Protein 4HC9 (pdb70)

Structure (mmCIF, N/CA/C/O backbone):
data_4HC9
#
_entry.id   4HC9
#
_cell.length_a   126.118
_cell.length_b   30.352
_cell.length_c   72.475
_cell.angle_alpha   90.000
_cell.angle_beta   98.590
_cell.angle_gamma   90.00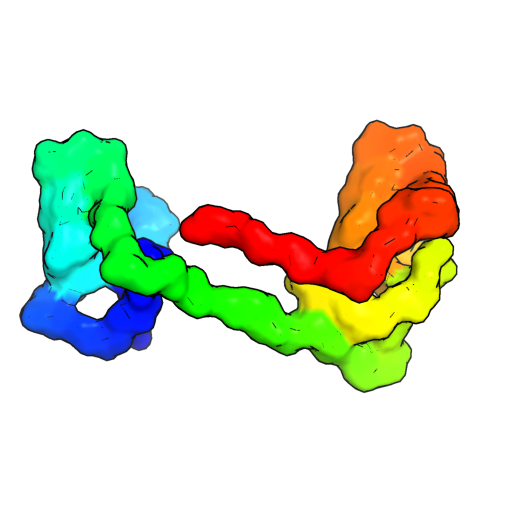0
#
_symmetry.space_group_name_H-M   'C 1 2 1'
#
loop_
_entity.id
_entity.type
_entity.pdbx_description
1 polymer 'Trans-acting T-cell-specific transcription factor GATA-3'
2 polymer "DNA (5'-D(*TP*TP*CP*CP*TP*AP*AP*AP*TP*CP*AP*GP*AP*GP*AP*TP*AP*AP*CP*C)-3')"
3 polymer "DNA (5'-D(*AP*AP*GP*GP*TP*TP*AP*TP*CP*TP*CP*TP*GP*AP*TP*TP*TP*AP*GP*G)-3')"
4 non-polymer 'ZINC ION'
5 water water
#
loop_
_atom_site.group_PDB
_atom_site.id
_atom_site.type_symbol
_atom_site.label_atom_id
_atom_site.label_alt_id
_atom_site.label_comp_id
_atom_site.label_asym_id
_atom_site.label_entity_id
_atom_site.label_seq_id
_atom_site.pdbx_PDB_ins_code
_atom_site.Cartn_x
_atom_site.Cartn_y
_atom_site.Cartn_z
_atom_site.occupancy
_atom_site.B_iso_or_equiv
_atom_site.auth_seq_id
_atom_site.auth_comp_id
_atom_site.auth_asym_id
_atom_site.auth_atom_id
_atom_site.pdbx_PDB_model_num
ATOM 1 N N . ARG A 1 6 ? 25.666 -114.637 31.261 1.00 35.61 262 ARG A N 1
ATOM 2 C CA . ARG A 1 6 ? 26.606 -113.717 31.969 1.00 33.99 262 ARG A CA 1
ATOM 3 C C . ARG A 1 6 ? 28.014 -114.138 31.689 1.00 33.24 262 ARG A C 1
ATOM 4 O O . ARG A 1 6 ? 28.290 -115.357 31.714 1.00 33.27 262 ARG A O 1
ATOM 12 N N . GLU A 1 7 ? 28.905 -113.162 31.471 1.00 31.52 263 GLU A N 1
ATOM 13 C CA . GLU A 1 7 ? 30.321 -113.444 31.285 1.00 31.45 263 GLU A CA 1
ATOM 14 C C . GLU A 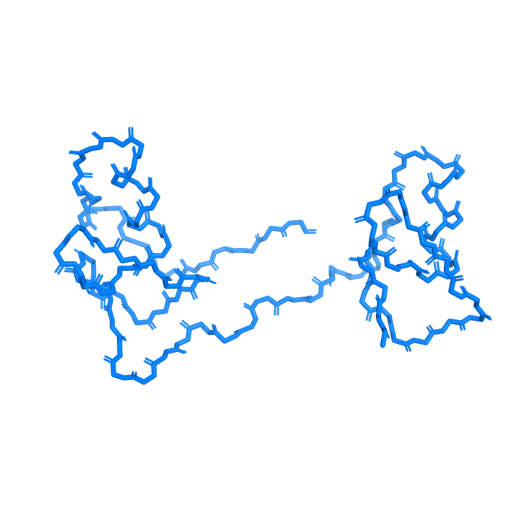1 7 ? 31.196 -112.360 31.923 1.00 30.00 263 GLU A C 1
ATOM 15 O O . GLU A 1 7 ? 30.799 -111.192 32.059 1.00 30.02 263 GLU A O 1
ATOM 21 N N . CYS A 1 8 ? 32.411 -112.748 32.270 1.00 26.99 264 CYS A N 1
ATOM 22 C CA . CYS A 1 8 ? 33.312 -111.835 32.901 1.00 26.44 264 CYS A CA 1
ATOM 23 C C . CYS A 1 8 ? 33.828 -110.797 31.901 1.00 27.72 264 CYS A C 1
ATOM 24 O O . CYS A 1 8 ? 34.380 -111.191 30.866 1.00 28.07 264 CYS A O 1
ATOM 27 N N . VAL A 1 9 ? 33.713 -109.506 32.211 1.00 28.11 265 VAL A N 1
ATOM 28 C CA . VAL A 1 9 ? 34.242 -108.465 31.292 1.00 30.31 265 VAL A CA 1
ATOM 29 C C . VAL A 1 9 ? 35.778 -108.486 31.083 1.00 31.14 265 VAL A C 1
ATOM 30 O O . VAL A 1 9 ? 36.299 -108.097 29.985 1.00 31.72 265 VAL A O 1
ATOM 34 N N . ASN A 1 10 ? 36.532 -108.900 32.084 1.00 30.49 266 ASN A N 1
ATOM 35 C CA . ASN A 1 10 ? 37.963 -108.921 31.923 1.00 31.57 266 ASN A CA 1
ATOM 36 C C . ASN A 1 10 ? 38.447 -110.111 31.123 1.00 31.59 266 ASN A C 1
ATOM 37 O O . ASN A 1 10 ? 39.212 -109.937 30.154 1.00 32.69 266 ASN A O 1
ATOM 42 N N . CYS A 1 11 ? 37.965 -111.299 31.466 1.00 30.98 267 CYS A N 1
ATOM 43 C CA . CYS A 1 11 ? 38.510 -112.481 30.826 1.00 31.49 267 CYS A CA 1
ATOM 44 C C . CYS A 1 11 ? 37.585 -113.298 29.947 1.00 32.17 267 CYS A C 1
ATOM 45 O O . CYS A 1 11 ? 38.032 -114.294 29.339 1.00 33.43 267 CYS A O 1
ATOM 48 N N . GLY A 1 12 ? 36.331 -112.884 29.849 1.00 30.63 268 GLY A N 1
ATOM 49 C CA . GLY A 1 12 ? 35.363 -113.603 29.073 1.00 31.37 268 GLY A CA 1
ATOM 50 C C . GLY A 1 12 ? 34.835 -114.904 29.658 1.00 31.96 268 GLY A C 1
ATOM 51 O O . GLY A 1 12 ? 33.916 -115.508 29.083 1.00 33.82 268 GLY A O 1
ATOM 52 N N . ALA A 1 13 ? 35.378 -115.337 30.806 1.00 31.32 269 ALA A N 1
ATOM 53 C CA . ALA A 1 13 ? 34.873 -116.565 31.419 1.00 30.72 269 ALA A CA 1
ATOM 54 C C . ALA A 1 13 ? 33.347 -116.552 31.541 1.00 31.24 269 ALA A C 1
ATOM 55 O O . ALA A 1 13 ? 32.727 -115.517 31.851 1.00 30.21 269 ALA A O 1
ATOM 57 N N . THR A 1 14 ? 32.731 -117.724 31.345 1.00 31.59 270 THR A N 1
ATOM 58 C CA . THR A 1 14 ? 31.292 -117.850 31.441 1.00 32.15 270 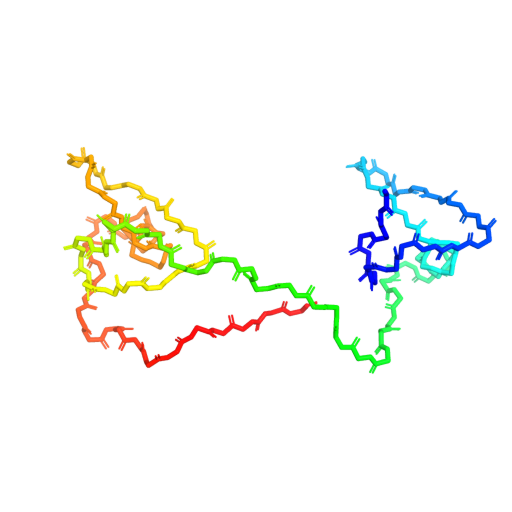THR A CA 1
ATOM 59 C C . THR A 1 14 ? 30.840 -118.633 32.663 1.00 32.00 270 THR A C 1
ATOM 60 O O . THR A 1 14 ? 29.647 -118.901 32.835 1.00 32.68 270 THR A O 1
ATOM 64 N N . SER A 1 15 ? 31.786 -119.049 33.487 1.00 31.38 271 SER A N 1
ATOM 65 C CA . SER A 1 15 ? 31.407 -119.710 34.732 1.00 30.80 271 SER A CA 1
ATOM 66 C C . SER A 1 15 ? 32.485 -119.344 35.791 1.00 28.44 271 SER A C 1
ATOM 67 O O . SER A 1 15 ? 33.603 -119.032 35.450 1.00 28.66 271 SER A O 1
ATOM 70 N N . THR A 1 16 ? 32.127 -119.405 37.065 1.00 27.25 272 THR A N 1
ATOM 71 C CA . THR A 1 16 ? 33.042 -118.991 38.156 1.00 25.87 272 THR A CA 1
ATOM 72 C C . THR A 1 16 ? 32.392 -119.411 39.449 1.00 25.78 272 THR A C 1
ATOM 73 O O . THR A 1 16 ? 31.181 -119.606 39.502 1.00 25.46 272 THR A O 1
ATOM 77 N N . PRO A 1 17 ? 33.184 -119.567 40.532 1.00 25.43 273 PRO A N 1
ATOM 78 C CA . PRO A 1 17 ? 32.511 -119.956 41.775 1.00 24.90 273 PRO A CA 1
ATOM 79 C C . PRO A 1 17 ? 31.614 -118.854 42.331 1.00 25.52 273 PRO A C 1
ATOM 80 O O . PRO A 1 17 ? 30.653 -119.143 43.060 1.00 24.92 273 PRO A O 1
ATOM 84 N N . LEU A 1 18 ? 31.912 -117.591 41.980 1.00 22.99 274 LEU A N 1
ATOM 85 C CA . LEU A 1 18 ? 31.141 -116.495 42.517 1.00 21.60 274 LEU A CA 1
ATOM 86 C C . LEU A 1 18 ? 31.227 -115.279 41.625 1.00 19.59 274 LEU A C 1
ATOM 87 O O . LEU A 1 18 ? 32.338 -114.812 41.372 1.00 19.59 274 LEU A O 1
ATOM 92 N N . TRP A 1 19 ? 30.083 -114.782 41.177 1.00 19.75 275 TRP A N 1
ATOM 93 C CA . TRP A 1 19 ? 30.087 -113.565 40.340 1.00 18.63 275 TRP A CA 1
ATOM 94 C C . TRP A 1 19 ? 30.257 -112.290 41.178 1.00 19.14 275 TRP A C 1
ATOM 95 O O . TRP A 1 19 ? 29.673 -112.186 42.263 1.00 20.62 275 TRP A O 1
ATOM 106 N N . ARG A 1 20 ? 31.063 -111.348 40.712 1.00 18.55 276 ARG A N 1
ATOM 107 C CA . ARG A 1 20 ? 31.239 -110.062 41.362 1.00 18.56 276 ARG A CA 1
ATOM 108 C C . ARG A 1 20 ? 30.957 -109.014 40.290 1.00 22.39 276 ARG A C 1
ATOM 109 O O . ARG A 1 20 ? 30.694 -109.358 39.138 1.00 20.86 276 ARG A O 1
ATOM 117 N N . ARG A 1 21 ? 30.932 -107.762 40.686 1.00 23.77 277 ARG A N 1
ATOM 118 C CA . ARG A 1 21 ? 30.753 -106.733 39.665 1.00 29.50 277 ARG A CA 1
ATOM 119 C C . ARG A 1 21 ? 31.737 -105.594 39.858 1.00 31.92 277 ARG A C 1
ATOM 120 O O . ARG A 1 21 ? 32.358 -105.474 40.917 1.00 31.26 277 ARG A O 1
ATOM 128 N N . ASP A 1 22 ? 31.925 -104.782 38.811 1.00 34.08 278 ASP A N 1
ATOM 129 C CA . ASP A 1 22 ? 32.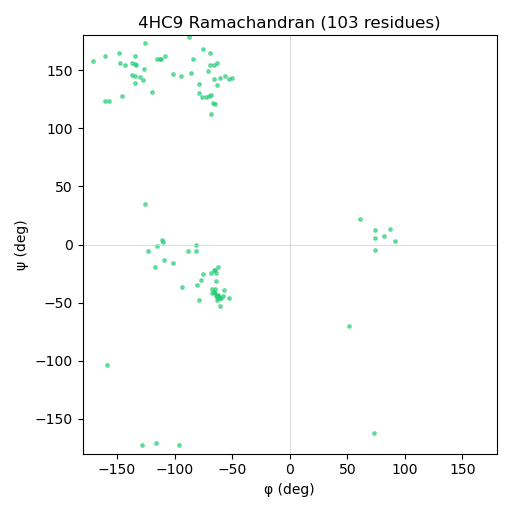813 -103.634 38.961 1.00 36.17 278 ASP A CA 1
ATOM 130 C C . ASP A 1 22 ? 31.920 -102.446 39.283 1.00 37.63 278 ASP A C 1
ATOM 131 O O . ASP A 1 22 ? 30.726 -102.606 39.521 1.00 37.58 278 ASP A O 1
ATOM 136 N N . GLY A 1 23 ? 32.484 -101.245 39.315 1.00 39.61 279 GLY A N 1
ATOM 137 C CA . GLY A 1 23 ? 31.655 -100.104 39.647 1.00 41.04 279 GLY A CA 1
ATOM 138 C C . GLY A 1 23 ? 30.802 -99.516 38.521 1.00 42.14 279 GLY A C 1
ATOM 139 O O . GLY A 1 23 ? 30.027 -98.590 38.770 1.00 41.80 279 GLY A O 1
ATOM 140 N N . THR A 1 24 ? 30.875 -100.082 37.320 1.00 42.21 280 THR A N 1
ATOM 141 C CA . THR A 1 24 ? 30.133 -99.521 36.195 1.00 42.69 280 THR A CA 1
ATOM 142 C C . THR A 1 24 ? 29.181 -100.402 35.399 1.00 41.85 280 THR A C 1
ATOM 143 O O . THR A 1 24 ? 29.082 -100.232 34.179 1.00 42.31 280 THR A O 1
ATOM 147 N N . GLY A 1 25 ? 28.507 -101.342 36.048 1.00 40.83 281 GLY A N 1
ATOM 148 C CA . GLY A 1 25 ? 27.565 -102.186 35.340 1.00 38.95 281 GLY A CA 1
ATOM 149 C C . GLY A 1 25 ? 28.114 -103.450 34.684 1.00 38.15 281 GLY A C 1
ATOM 150 O O . GLY A 1 25 ? 27.423 -104.015 33.839 1.00 39.89 281 GLY A O 1
ATOM 151 N N . HIS A 1 26 ? 29.340 -103.880 34.995 1.00 35.50 282 HIS A N 1
ATOM 152 C CA . HIS A 1 26 ? 29.856 -105.106 34.371 1.00 33.22 282 HIS A CA 1
ATOM 153 C C . HIS A 1 26 ? 29.997 -106.181 35.432 1.00 30.83 282 HIS A C 1
ATOM 154 O O . HIS A 1 26 ? 30.117 -105.869 36.588 1.00 29.87 282 HIS A O 1
ATOM 161 N N . TYR A 1 27 ? 30.047 -107.420 34.982 1.00 28.85 283 TYR A N 1
ATOM 162 C CA . TYR A 1 27 ? 30.298 -108.573 35.849 1.00 27.63 283 TYR A CA 1
ATOM 163 C C . TYR A 1 27 ? 31.717 -109.023 35.717 1.00 26.91 283 TYR A C 1
ATOM 164 O O . TYR A 1 27 ? 32.311 -108.958 34.634 1.00 25.46 283 TYR A O 1
ATOM 173 N N . LEU A 1 28 ? 32.268 -109.520 36.813 1.00 23.60 284 LEU A N 1
ATOM 174 C CA . LEU A 1 28 ? 33.622 -110.023 36.821 1.00 23.18 284 LEU A CA 1
ATOM 175 C C . LEU A 1 28 ? 33.582 -111.392 37.466 1.00 22.23 284 LEU A C 1
ATOM 176 O O . LEU A 1 28 ? 32.770 -111.625 38.387 1.00 21.75 284 LEU A O 1
ATOM 181 N N . CYS A 1 29 ? 34.418 -112.307 36.983 1.00 21.34 285 CYS A N 1
ATOM 182 C CA . CYS A 1 29 ? 34.452 -113.610 37.647 1.00 20.79 285 CYS A CA 1
ATOM 183 C C . CYS A 1 29 ? 35.079 -113.371 39.008 1.00 20.39 285 CYS A C 1
ATOM 184 O O . CYS A 1 29 ? 35.739 -112.340 39.257 1.00 20.06 285 CYS A O 1
ATOM 187 N N . ASN A 1 30 ? 34.943 -114.340 39.912 1.00 19.94 286 ASN A N 1
ATOM 188 C CA . ASN A 1 30 ? 35.563 -114.153 41.237 1.00 20.04 286 ASN A CA 1
ATOM 189 C C . ASN A 1 30 ? 37.051 -113.800 41.170 1.00 21.03 286 ASN A C 1
ATOM 190 O O . ASN A 1 30 ? 37.512 -112.860 41.843 1.00 20.56 286 ASN A O 1
ATOM 195 N N . ALA A 1 31 ? 37.817 -114.515 40.337 1.00 20.70 287 ALA A N 1
ATOM 196 C CA . ALA A 1 31 ? 39.245 -114.289 40.280 1.00 22.80 287 ALA A CA 1
ATOM 197 C C . ALA A 1 31 ? 39.578 -112.870 39.803 1.00 24.00 287 ALA A C 1
ATOM 198 O O . ALA A 1 31 ? 40.422 -112.188 40.394 1.00 24.44 287 ALA A O 1
ATOM 200 N N . CYS A 1 32 ? 38.931 -112.471 38.717 1.00 23.31 288 CYS A N 1
ATOM 201 C CA . CYS A 1 32 ? 39.189 -111.146 38.170 1.00 24.13 288 CYS A CA 1
ATOM 202 C C . CYS A 1 32 ? 38.745 -110.036 39.135 1.00 24.19 288 CYS A C 1
ATOM 203 O O . CYS A 1 32 ? 39.437 -109.010 39.261 1.00 24.92 288 CYS A O 1
ATOM 206 N N . GLY A 1 33 ? 37.571 -110.219 39.754 1.00 24.31 289 GLY A N 1
ATOM 207 C CA . GLY A 1 33 ? 37.089 -109.213 40.679 1.00 24.78 289 GLY A CA 1
ATOM 208 C C . GLY A 1 33 ? 38.018 -109.035 41.865 1.00 24.68 289 GLY A C 1
ATOM 209 O O . GLY A 1 33 ? 38.323 -107.898 42.288 1.00 24.80 289 GLY A O 1
ATOM 210 N N . LEU A 1 34 ? 38.470 -110.143 42.420 1.00 23.19 290 LEU A N 1
ATOM 211 C CA . LEU A 1 34 ? 39.389 -110.040 43.556 1.00 24.62 290 LEU A CA 1
ATOM 212 C C . LEU A 1 34 ? 40.714 -109.417 43.175 1.00 27.49 290 LEU A C 1
ATOM 213 O O . LEU A 1 34 ? 41.245 -108.608 43.930 1.00 28.38 290 LEU A O 1
ATOM 218 N N . TYR A 1 35 ? 41.231 -109.799 42.006 1.00 29.17 291 TYR A N 1
ATOM 219 C CA . TYR A 1 35 ? 42.518 -109.265 41.558 1.00 31.81 291 TYR A CA 1
ATOM 220 C C . TYR A 1 35 ? 42.441 -107.751 41.434 1.00 32.83 291 TYR A C 1
ATOM 221 O O . TYR A 1 35 ? 43.318 -107.012 41.916 1.00 32.73 291 TYR A O 1
ATOM 230 N N . HIS A 1 36 ? 41.379 -107.270 40.819 1.00 33.19 292 HIS A N 1
ATOM 231 C CA . HIS A 1 36 ? 41.284 -105.836 40.631 1.00 36.21 292 HIS A CA 1
ATOM 232 C C . HIS A 1 36 ? 41.227 -105.067 41.942 1.00 37.40 292 HIS A C 1
ATOM 233 O O . HIS A 1 36 ? 41.894 -104.050 42.112 1.00 37.22 292 HIS A O 1
ATOM 240 N N . LYS A 1 37 ? 40.433 -105.565 42.880 1.00 37.75 293 LYS A N 1
ATOM 241 C CA . LYS A 1 37 ? 40.292 -104.914 44.171 1.00 39.05 293 LYS A CA 1
ATOM 242 C C . LYS A 1 37 ? 41.611 -104.936 44.932 1.00 40.49 293 LYS A C 1
ATOM 243 O O . LYS A 1 37 ? 41.958 -103.957 45.601 1.00 41.28 293 LYS A O 1
ATOM 249 N N . MET A 1 38 ? 42.359 -106.036 44.836 1.00 41.41 294 MET A N 1
ATOM 250 C CA . MET A 1 38 ? 43.625 -106.154 45.571 1.00 43.10 294 MET A CA 1
ATOM 251 C C . MET A 1 38 ? 44.791 -105.383 44.965 1.00 43.85 294 MET A C 1
ATOM 252 O O . MET A 1 38 ? 45.682 -104.935 45.679 1.00 43.13 294 MET A O 1
ATOM 257 N N . ASN A 1 39 ? 44.783 -105.230 43.650 1.00 43.69 295 ASN A N 1
ATOM 258 C CA . ASN A 1 39 ? 45.912 -104.593 42.991 1.00 45.01 295 ASN A CA 1
ATOM 259 C C . ASN A 1 39 ? 45.645 -103.291 42.274 1.00 45.60 295 ASN A C 1
ATOM 260 O O . ASN A 1 39 ? 46.574 -102.526 42.015 1.00 46.35 295 ASN A O 1
ATOM 265 N N . GLY A 1 40 ? 44.389 -103.027 41.954 1.00 45.98 296 GLY A N 1
ATOM 266 C CA . GLY A 1 40 ? 44.065 -101.793 41.263 1.00 46.09 296 GLY A CA 1
ATOM 267 C C . GLY A 1 40 ? 44.307 -101.900 39.771 1.00 46.85 296 GLY A C 1
ATOM 268 O O . GLY A 1 40 ? 44.217 -100.900 39.058 1.00 46.59 296 GLY A O 1
ATOM 269 N N . GLN A 1 41 ? 44.620 -103.104 39.298 1.00 46.60 297 GLN A N 1
ATOM 270 C CA . GLN A 1 41 ? 44.845 -103.340 37.880 1.00 47.16 297 GLN A CA 1
ATOM 271 C C . GLN A 1 41 ? 44.096 -104.579 37.424 1.00 46.56 297 GLN A C 1
ATOM 272 O O . GLN A 1 41 ? 43.831 -105.492 38.222 1.00 46.04 297 GLN A O 1
ATOM 278 N N . ASN A 1 42 ? 43.773 -104.611 36.139 1.00 45.44 298 ASN A N 1
ATOM 279 C CA . ASN A 1 42 ? 43.075 -105.732 35.549 1.00 45.42 298 ASN A CA 1
ATOM 280 C C . ASN A 1 42 ? 43.890 -106.982 35.697 1.00 44.86 298 ASN A C 1
ATOM 281 O O . ASN A 1 42 ? 45.109 -106.962 35.560 1.00 44.04 298 ASN A O 1
ATOM 286 N N . ARG A 1 43 ? 43.204 -108.092 35.928 1.00 43.70 299 ARG A N 1
ATOM 287 C CA . ARG A 1 43 ? 43.875 -109.362 36.079 1.00 43.95 299 ARG A CA 1
ATOM 288 C C . ARG A 1 43 ? 44.558 -109.770 34.763 1.00 46.01 299 ARG A C 1
ATOM 289 O O . ARG A 1 43 ? 43.914 -109.873 33.733 1.00 44.71 299 ARG A O 1
ATOM 297 N N . PRO A 1 44 ? 45.885 -109.964 34.791 1.00 48.38 300 PRO A N 1
ATOM 298 C CA . PRO A 1 44 ? 46.584 -110.366 33.567 1.00 50.30 300 PRO A CA 1
ATOM 299 C C . PRO A 1 44 ? 46.088 -111.721 33.102 1.00 51.92 300 PRO A C 1
ATOM 300 O O . PRO A 1 44 ? 45.885 -112.628 33.913 1.00 51.63 300 PRO A O 1
ATOM 304 N N . LEU A 1 45 ? 45.887 -111.830 31.790 1.00 53.94 301 LEU A N 1
ATOM 305 C CA . LEU A 1 45 ? 45.390 -113.047 31.150 1.00 55.84 301 LEU A CA 1
ATOM 306 C C . LEU A 1 45 ? 46.486 -113.979 30.611 1.00 57.28 301 LEU A C 1
ATOM 307 O O . LEU A 1 45 ? 47.518 -113.534 30.104 1.00 56.91 301 LEU A O 1
ATOM 312 N N . ILE A 1 46 ? 46.222 -115.276 30.696 1.00 58.66 302 ILE A N 1
ATOM 313 C CA . ILE A 1 46 ? 47.140 -116.291 30.191 1.00 59.93 302 ILE A CA 1
ATOM 314 C C . ILE A 1 46 ? 47.257 -115.986 28.683 1.00 60.66 302 ILE A C 1
ATOM 315 O O . ILE A 1 46 ? 48.347 -115.841 28.142 1.00 60.77 302 ILE A O 1
ATOM 320 N N . LYS A 1 47 ? 46.110 -115.888 28.023 1.00 61.24 303 LYS A N 1
ATOM 321 C CA . LYS A 1 47 ? 46.041 -115.554 26.604 1.00 62.09 303 LYS A CA 1
ATOM 322 C C . LYS A 1 47 ? 45.079 -114.368 26.529 1.00 62.52 303 LYS A C 1
ATOM 323 O O . LYS A 1 47 ? 44.194 -114.238 27.366 1.00 62.20 303 LYS A O 1
ATOM 329 N N . PRO A 1 48 ? 45.245 -113.485 25.531 1.00 63.00 304 PRO A N 1
ATOM 330 C CA . PRO A 1 48 ? 44.365 -112.316 25.392 1.00 63.51 304 PRO A CA 1
ATOM 331 C C . PRO A 1 48 ? 42.878 -112.675 25.303 1.00 63.86 304 PRO A C 1
ATOM 332 O O . PRO A 1 48 ? 42.520 -113.691 24.729 1.00 64.01 304 PRO A O 1
ATOM 336 N N . LYS A 1 49 ? 42.027 -111.827 25.874 1.00 64.27 305 LYS A N 1
ATOM 337 C CA . LYS A 1 49 ? 40.575 -112.034 25.830 1.00 64.79 305 LYS A CA 1
ATOM 338 C C . LYS A 1 49 ? 40.090 -111.890 24.371 1.00 65.49 305 LYS A C 1
ATOM 339 O O . LYS A 1 49 ? 40.294 -110.837 23.765 1.00 65.26 305 LYS A O 1
ATOM 345 N N . ARG A 1 50 ? 39.452 -112.929 23.822 1.00 66.68 306 ARG A N 1
ATOM 346 C CA . ARG A 1 50 ? 38.958 -112.905 22.432 1.00 68.14 306 ARG A CA 1
ATOM 347 C C . ARG A 1 50 ? 37.887 -111.834 22.207 1.00 68.59 306 ARG A C 1
ATOM 348 O O . ARG A 1 50 ? 37.195 -111.419 23.146 1.00 68.67 306 ARG A O 1
ATOM 356 N N . ARG A 1 51 ? 37.729 -111.401 20.957 1.00 68.88 307 ARG A N 1
ATOM 357 C CA . ARG A 1 51 ? 36.759 -110.351 20.652 1.00 68.97 307 ARG A CA 1
ATOM 358 C C . ARG A 1 51 ? 36.374 -110.391 19.159 1.00 68.19 307 ARG A C 1
ATOM 359 O O . ARG A 1 51 ? 35.608 -111.267 18.735 1.00 68.47 307 ARG A O 1
ATOM 367 N N . LEU A 1 52 ? 36.931 -109.443 18.393 1.00 67.17 308 LEU A N 1
ATOM 368 C CA . LEU A 1 52 ? 36.730 -109.244 16.939 1.00 65.60 308 LEU A CA 1
ATOM 369 C C . LEU A 1 52 ? 35.282 -109.176 16.442 1.00 63.85 308 LEU A C 1
ATOM 370 O O . LEU A 1 52 ? 34.833 -108.107 16.004 1.00 64.84 308 LEU A O 1
ATOM 375 N N . SER A 1 53 ? 34.569 -110.306 16.474 1.00 60.81 309 SER A N 1
ATOM 376 C CA . SER A 1 53 ? 33.158 -110.367 16.046 1.00 56.94 309 SER A CA 1
ATOM 377 C C . SER A 1 53 ? 32.900 -110.286 14.524 1.00 53.01 309 SER A C 1
ATOM 378 O O . SER A 1 53 ? 33.801 -110.539 13.710 1.00 52.82 309 SER A O 1
ATOM 381 N N . ALA A 1 54 ? 31.650 -109.964 14.177 1.00 48.28 310 ALA A N 1
ATOM 382 C CA . ALA A 1 54 ? 31.171 -109.845 12.784 1.00 43.13 310 ALA A CA 1
ATOM 383 C C . ALA A 1 54 ? 31.807 -108.624 12.088 1.00 38.72 310 ALA A C 1
ATOM 384 O O . ALA A 1 54 ? 31.512 -107.492 12.467 1.00 39.97 310 ALA A O 1
ATOM 386 N N . ALA A 1 55 ? 32.668 -108.820 11.089 1.00 32.47 311 ALA A N 1
ATOM 387 C CA . ALA A 1 55 ? 33.277 -107.655 10.486 1.00 26.98 311 ALA A CA 1
ATOM 388 C C . ALA A 1 55 ? 32.588 -107.300 9.146 1.00 23.11 311 ALA A C 1
ATOM 389 O O . ALA A 1 55 ? 32.738 -106.180 8.657 1.00 20.18 311 ALA A O 1
ATOM 391 N N . ARG A 1 56 ? 31.811 -108.221 8.577 1.00 19.98 312 ARG A N 1
ATOM 392 C CA . ARG A 1 56 ? 31.091 -107.955 7.291 1.00 17.48 312 ARG A CA 1
ATOM 393 C C . ARG A 1 56 ? 29.591 -107.789 7.495 1.00 16.35 312 ARG A C 1
ATOM 394 O O . ARG A 1 56 ? 29.016 -108.249 8.464 1.00 18.25 312 ARG A O 1
ATOM 402 N N . ARG A 1 57 ? 28.912 -107.209 6.519 1.00 15.95 313 ARG A N 1
ATOM 403 C CA . ARG A 1 57 ? 27.482 -107.074 6.556 1.00 15.44 313 ARG A CA 1
ATOM 404 C C . ARG A 1 57 ? 27.006 -107.198 5.109 1.00 16.94 313 ARG A C 1
ATOM 405 O O . ARG A 1 57 ? 27.502 -106.516 4.243 1.00 16.49 313 ARG A O 1
ATOM 413 N N . ALA A 1 58 ? 26.026 -108.104 4.827 1.00 16.58 314 ALA A N 1
ATOM 414 C CA . ALA A 1 58 ? 25.588 -108.224 3.453 1.00 16.10 314 ALA A CA 1
ATOM 415 C C . ALA A 1 58 ? 25.178 -106.883 2.846 1.00 14.54 314 ALA A C 1
ATOM 416 O O . ALA A 1 58 ? 24.559 -106.016 3.521 1.00 16.35 314 ALA A O 1
ATOM 418 N N . GLY A 1 59 ? 25.497 -106.700 1.587 1.00 14.70 315 GLY A N 1
ATOM 419 C CA . GLY A 1 59 ? 24.971 -105.541 0.917 1.00 14.29 315 GLY A CA 1
ATOM 420 C C . GLY A 1 59 ? 25.691 -104.294 1.369 1.00 14.89 315 GLY A C 1
ATOM 421 O O . GLY A 1 59 ? 25.250 -103.205 0.980 1.00 16.53 315 GLY A O 1
ATOM 422 N N . THR A 1 60 ? 26.812 -104.439 2.066 1.00 13.15 316 THR A N 1
ATOM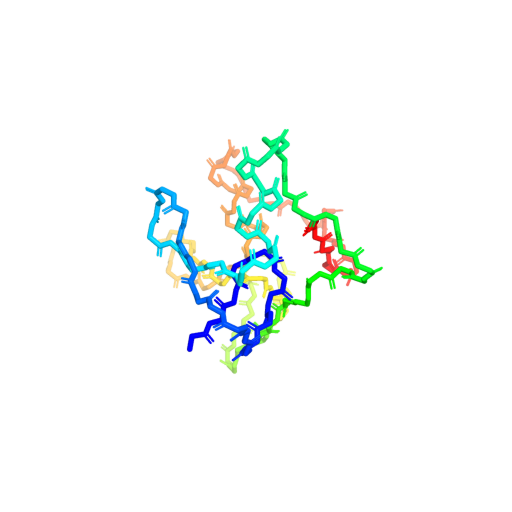 423 C CA . THR A 1 60 ? 27.503 -103.183 2.549 1.00 14.74 316 THR A CA 1
ATOM 424 C C . THR A 1 60 ? 28.980 -103.095 2.353 1.00 14.67 316 THR A C 1
ATOM 425 O O . THR A 1 60 ? 29.759 -104.093 2.459 1.00 14.42 316 THR A O 1
ATOM 429 N N . SER A 1 61 ? 29.417 -101.885 1.953 1.00 11.20 317 SER A N 1
ATOM 430 C CA . SER A 1 61 ? 30.816 -101.633 1.827 1.00 11.22 317 SER A CA 1
ATOM 431 C C . SER A 1 61 ? 30.983 -100.142 2.158 1.00 11.28 317 SER A C 1
ATOM 432 O O . SER A 1 61 ? 30.014 -99.441 2.170 1.00 12.65 317 SER A O 1
ATOM 435 N N . CYS A 1 62 ? 32.224 -99.746 2.415 1.00 11.90 318 CYS A N 1
ATOM 436 C CA . CYS A 1 62 ? 32.449 -98.313 2.785 1.00 11.90 318 CYS A CA 1
ATOM 437 C C . CYS A 1 62 ? 32.380 -97.390 1.544 1.00 14.16 318 CYS A C 1
ATOM 438 O O . CYS A 1 62 ? 33.071 -97.604 0.556 1.00 13.36 318 CYS A O 1
ATOM 441 N N . ALA A 1 63 ? 31.546 -96.373 1.627 1.00 13.36 319 ALA A N 1
ATOM 442 C CA . ALA A 1 63 ? 31.436 -95.464 0.455 1.00 14.18 319 ALA A CA 1
ATOM 443 C C . ALA A 1 63 ? 32.747 -94.719 0.210 1.00 13.93 319 ALA A C 1
ATOM 444 O O . ALA A 1 63 ? 32.973 -94.243 -0.939 1.00 14.74 319 ALA A O 1
ATOM 446 N N . ASN A 1 64 ? 33.600 -94.596 1.217 1.00 13.11 320 ASN A N 1
ATOM 447 C CA . ASN A 1 64 ? 34.810 -93.776 1.049 1.00 13.61 320 ASN A CA 1
ATOM 448 C C . ASN A 1 64 ? 36.059 -94.508 0.621 1.00 13.97 320 ASN A C 1
ATOM 449 O O . ASN A 1 64 ? 36.872 -93.989 -0.159 1.00 14.40 320 ASN A O 1
ATOM 454 N N . CYS A 1 65 ? 36.234 -95.756 1.131 1.00 12.94 321 CYS A N 1
ATOM 455 C CA . CYS A 1 65 ? 37.442 -96.499 0.817 1.00 13.58 321 CYS A CA 1
ATOM 456 C C . CYS A 1 65 ? 37.188 -97.889 0.157 1.00 13.05 321 CYS A C 1
ATOM 457 O O . CYS A 1 65 ? 38.134 -98.574 -0.176 1.00 15.33 321 CYS A O 1
ATOM 460 N N . GLN A 1 66 ? 35.928 -98.237 0.082 1.00 12.87 322 GLN A N 1
ATOM 461 C CA . GLN A 1 66 ? 35.442 -99.460 -0.583 1.00 13.84 322 GLN A CA 1
ATOM 462 C C . GLN A 1 66 ? 35.699 -100.751 0.181 1.00 14.98 322 GLN A C 1
ATOM 463 O O . GLN A 1 66 ? 35.296 -101.842 -0.340 1.00 14.31 322 GLN A O 1
ATOM 469 N N . THR A 1 67 ? 36.213 -100.628 1.399 1.00 13.60 323 THR A N 1
ATOM 470 C CA . THR A 1 67 ? 36.422 -101.884 2.159 1.00 13.30 323 THR A CA 1
ATOM 471 C C . THR A 1 67 ? 35.078 -102.573 2.487 1.00 14.30 323 THR A C 1
ATOM 472 O O . THR A 1 67 ? 34.040 -101.941 2.588 1.00 13.60 323 THR A O 1
ATOM 476 N N . THR A 1 68 ? 35.126 -103.919 2.684 1.00 12.52 324 THR A N 1
ATOM 477 C CA . THR A 1 68 ? 33.920 -104.688 3.068 1.00 13.34 324 THR A CA 1
ATOM 478 C C . THR A 1 68 ? 34.050 -105.198 4.503 1.00 12.71 324 THR A C 1
ATOM 479 O O . THR A 1 68 ? 33.158 -105.846 4.985 1.00 14.06 324 THR A O 1
ATOM 483 N N . THR A 1 69 ? 35.125 -104.826 5.195 1.00 13.27 325 THR A N 1
ATOM 484 C CA . THR A 1 69 ? 35.211 -105.242 6.609 1.00 15.24 325 THR A CA 1
ATOM 485 C C . THR A 1 69 ? 35.467 -104.095 7.562 1.00 13.97 325 THR A C 1
ATOM 486 O O . THR A 1 69 ? 36.273 -103.195 7.217 1.00 15.62 325 THR A O 1
ATOM 490 N N . THR A 1 70 ? 34.822 -104.136 8.734 1.00 14.18 326 THR A N 1
ATOM 491 C CA . THR A 1 70 ? 35.118 -103.092 9.737 1.00 16.11 326 THR A CA 1
ATOM 492 C C . THR A 1 70 ? 34.688 -103.534 11.113 1.00 18.40 326 THR A C 1
ATOM 493 O O . THR A 1 70 ? 33.932 -104.457 11.270 1.00 19.63 326 THR A O 1
ATOM 497 N N . THR A 1 71 ? 35.216 -102.861 12.112 1.00 15.62 327 THR A N 1
ATOM 498 C CA . THR A 1 71 ? 34.839 -103.074 13.489 1.00 17.25 327 THR A CA 1
ATOM 499 C C . THR A 1 71 ? 33.463 -102.444 13.817 1.00 18.22 327 THR A C 1
ATOM 500 O O . THR A 1 71 ? 32.774 -102.914 14.739 1.00 18.49 327 THR A O 1
ATOM 504 N N . LEU A 1 72 ? 33.051 -101.392 13.063 1.00 15.25 328 LEU A N 1
ATOM 505 C CA . LEU A 1 72 ? 31.751 -100.792 13.302 1.00 13.00 328 LEU A CA 1
ATOM 506 C C . LEU A 1 72 ? 31.365 -100.018 12.077 1.00 11.36 328 LEU A C 1
ATOM 507 O O . LEU A 1 72 ? 32.114 -99.156 11.628 1.00 12.81 328 LEU A O 1
ATOM 512 N N . TRP A 1 73 ? 30.203 -100.356 11.529 1.00 12.20 329 TRP A N 1
ATOM 513 C CA . TRP A 1 73 ? 29.724 -99.580 10.361 1.00 12.38 329 TRP A CA 1
ATOM 514 C C . TRP A 1 73 ? 29.122 -98.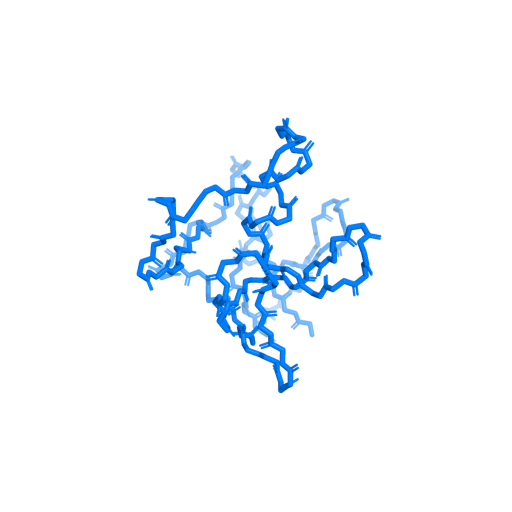261 10.882 1.00 13.15 329 TRP A C 1
ATOM 515 O O . TRP A 1 73 ? 28.272 -98.214 11.801 1.00 15.22 329 TRP A O 1
ATOM 526 N N . ARG A 1 74 ? 29.563 -97.170 10.270 1.00 12.59 330 ARG A N 1
ATOM 527 C CA . ARG A 1 74 ? 29.058 -95.832 10.617 1.00 12.36 330 ARG A CA 1
ATOM 528 C C . ARG A 1 74 ? 28.337 -95.294 9.368 1.00 14.10 330 ARG A C 1
ATOM 529 O O . ARG A 1 74 ? 28.109 -96.029 8.393 1.00 12.70 330 ARG A O 1
ATOM 537 N N . ARG A 1 75 ? 27.952 -94.022 9.370 1.00 13.95 331 ARG A N 1
ATOM 538 C CA . ARG A 1 75 ? 27.285 -93.440 8.188 1.00 13.67 331 ARG A CA 1
ATOM 539 C C . ARG A 1 75 ? 27.920 -92.070 7.915 1.00 14.40 331 ARG A C 1
ATOM 540 O O . ARG A 1 75 ? 28.366 -91.367 8.843 1.00 14.91 331 ARG A O 1
ATOM 548 N N . ASN A 1 76 ? 28.011 -91.750 6.637 1.00 12.50 332 ASN A N 1
ATOM 549 C CA . ASN A 1 76 ? 28.482 -90.402 6.285 1.00 14.05 332 ASN A CA 1
ATOM 550 C C . ASN A 1 76 ? 27.250 -89.474 6.259 1.00 13.36 332 ASN A C 1
ATOM 551 O O . ASN A 1 76 ? 26.125 -89.867 6.481 1.00 14.57 332 ASN A O 1
ATOM 556 N N . ALA A 1 77 ? 27.492 -88.172 5.983 1.00 15.51 333 ALA A N 1
ATOM 557 C CA . ALA A 1 77 ? 26.397 -87.232 5.990 1.00 16.76 333 ALA A CA 1
ATOM 558 C C . ALA A 1 77 ? 25.367 -87.464 4.913 1.00 17.59 333 ALA A C 1
ATOM 559 O O . ALA A 1 77 ? 24.184 -87.092 5.047 1.00 19.25 333 ALA A O 1
ATOM 561 N N . ASN A 1 78 ? 25.782 -88.160 3.857 1.00 16.12 334 ASN A N 1
ATOM 562 C CA . ASN A 1 78 ? 24.889 -88.498 2.755 1.00 16.42 334 ASN A CA 1
ATOM 563 C C . ASN A 1 78 ? 24.041 -89.723 3.096 1.00 15.96 334 ASN A C 1
ATOM 564 O O . ASN A 1 78 ? 23.133 -90.045 2.367 1.00 17.12 334 ASN A O 1
ATOM 569 N N . GLY A 1 79 ? 24.292 -90.366 4.240 1.00 16.16 335 GLY A N 1
ATOM 570 C CA . GLY A 1 79 ? 23.500 -91.547 4.589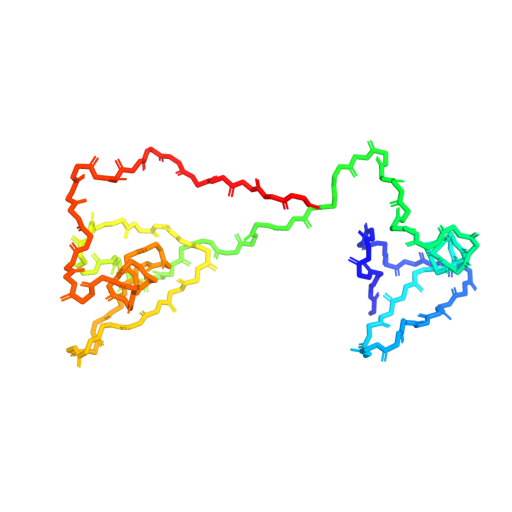 1.00 16.61 335 GLY A CA 1
ATOM 571 C C . GLY A 1 79 ? 24.102 -92.869 4.113 1.00 15.54 335 GLY A C 1
ATOM 572 O O . GLY A 1 79 ? 23.463 -93.936 4.281 1.00 17.13 335 GLY A O 1
ATOM 573 N N . ASP A 1 80 ? 25.290 -92.814 3.500 1.00 14.32 336 ASP A N 1
ATOM 574 C CA . ASP A 1 80 ? 25.900 -94.095 3.040 1.00 14.96 336 ASP A CA 1
ATOM 575 C C . ASP A 1 80 ? 26.695 -94.747 4.162 1.00 14.32 336 ASP A C 1
ATOM 576 O O . ASP A 1 80 ? 27.257 -94.088 5.024 1.00 11.96 336 ASP A O 1
ATOM 581 N N . PRO A 1 81 ? 26.742 -96.087 4.193 1.00 13.36 337 PRO A N 1
ATOM 582 C CA . PRO A 1 81 ? 27.597 -96.708 5.204 1.00 13.01 337 PRO A CA 1
ATOM 583 C C . PRO A 1 81 ? 29.088 -96.357 4.901 1.00 12.36 337 PRO A C 1
ATOM 584 O O . PRO A 1 81 ? 29.520 -96.274 3.703 1.00 13.10 337 PRO A O 1
ATOM 588 N N . VAL A 1 82 ? 29.886 -96.115 5.959 1.00 11.76 338 VAL A N 1
ATOM 589 C CA . VAL A 1 82 ? 31.313 -95.952 5.854 1.00 12.09 338 VAL A CA 1
ATOM 590 C C . VAL A 1 82 ? 31.896 -96.803 7.000 1.00 11.43 338 VAL A C 1
ATOM 591 O O . VAL A 1 82 ? 31.203 -97.053 8.013 1.00 12.34 338 VAL A O 1
ATOM 595 N N . CYS A 1 83 ? 33.146 -97.221 6.826 1.00 11.83 339 CYS A N 1
ATOM 596 C CA . CYS A 1 83 ? 33.794 -98.069 7.853 1.00 12.94 339 CYS A CA 1
ATOM 597 C C . CYS A 1 83 ? 34.171 -97.222 9.036 1.00 12.47 339 CYS A C 1
ATOM 598 O O . CYS A 1 83 ? 34.139 -95.970 9.022 1.00 13.15 339 CYS A O 1
ATOM 601 N N . ASN A 1 84 ? 34.522 -97.894 10.103 1.00 12.73 340 ASN A N 1
ATOM 602 C CA . ASN A 1 84 ? 34.855 -97.141 11.329 1.00 12.02 340 ASN A CA 1
ATOM 603 C C . ASN A 1 84 ? 36.007 -96.146 11.094 1.00 11.95 340 ASN A C 1
ATOM 604 O O . ASN A 1 84 ? 35.910 -94.963 11.565 1.00 12.99 340 ASN A O 1
ATOM 609 N N . ALA A 1 85 ? 37.075 -96.566 10.408 1.00 12.64 341 ALA A N 1
ATOM 610 C CA . ALA A 1 85 ? 38.226 -95.682 10.220 1.00 12.29 341 ALA A CA 1
ATOM 611 C C . ALA A 1 85 ? 37.843 -94.439 9.437 1.00 14.61 341 ALA A C 1
ATOM 612 O O . ALA A 1 85 ? 38.259 -93.338 9.789 1.00 14.35 341 ALA A O 1
ATOM 614 N N . CYS A 1 86 ? 37.108 -94.654 8.351 1.00 13.02 342 CYS A N 1
ATOM 615 C CA . CYS A 1 86 ? 36.748 -93.498 7.516 1.00 13.03 342 CYS A CA 1
ATOM 616 C C . CYS A 1 86 ? 35.791 -92.590 8.274 1.00 13.37 342 CYS A C 1
ATOM 617 O O . CYS A 1 86 ? 35.932 -91.314 8.205 1.00 13.36 342 CYS A O 1
ATOM 620 N N . GLY A 1 87 ? 34.801 -93.146 9.008 1.00 11.59 343 GLY A N 1
ATOM 621 C CA . GLY A 1 87 ? 33.856 -92.257 9.712 1.00 12.87 343 GLY A CA 1
ATOM 622 C C . GLY A 1 87 ? 34.593 -91.423 10.786 1.00 14.84 343 GLY A C 1
ATOM 623 O O . GLY A 1 87 ? 34.316 -90.205 10.913 1.00 14.32 343 GLY A O 1
ATOM 624 N N . LEU A 1 88 ? 35.466 -92.074 11.543 1.00 13.14 344 LEU A N 1
ATOM 625 C CA . LEU A 1 88 ? 36.203 -91.348 12.598 1.00 14.90 344 LEU A CA 1
ATOM 626 C C . LEU A 1 88 ? 37.165 -90.333 11.998 1.00 14.89 344 LEU A C 1
ATOM 627 O O . LEU A 1 88 ? 37.268 -89.228 12.555 1.00 16.44 344 LEU A O 1
ATOM 632 N N . TYR A 1 89 ? 37.816 -90.662 10.889 1.00 14.43 345 TYR A N 1
ATOM 633 C CA . TYR A 1 89 ? 38.776 -89.699 10.273 1.00 13.95 345 TYR A CA 1
ATOM 634 C C . TYR A 1 89 ? 38.028 -88.459 9.834 1.00 13.71 345 TYR A C 1
ATOM 635 O O . TYR A 1 89 ? 38.529 -87.298 10.043 1.00 14.71 345 TYR A O 1
ATOM 644 N N . TYR A 1 90 ? 36.879 -88.641 9.200 1.00 13.52 346 TYR A N 1
ATOM 645 C CA . TYR A 1 90 ? 36.121 -87.463 8.741 1.00 15.25 346 TYR A CA 1
ATOM 646 C C . TYR A 1 90 ? 35.685 -86.599 9.904 1.00 17.76 346 TYR A C 1
ATOM 647 O O . TYR A 1 90 ? 35.807 -85.323 9.853 1.00 18.12 346 TYR A O 1
ATOM 656 N N . LYS A 1 91 ? 35.191 -87.216 10.958 1.00 16.95 347 LYS A N 1
ATOM 657 C CA . LYS A 1 91 ? 34.790 -86.423 12.164 1.00 18.13 347 LYS A CA 1
ATOM 658 C C . LYS A 1 91 ? 35.958 -85.588 12.716 1.00 18.88 347 LYS A C 1
ATOM 659 O O . LYS A 1 91 ? 35.751 -84.394 13.118 1.00 19.44 347 LYS A O 1
ATOM 665 N N . LEU A 1 92 ? 37.155 -86.121 12.714 1.00 17.55 348 LEU A N 1
ATOM 666 C CA . LEU A 1 92 ? 38.279 -85.391 13.280 1.00 20.22 348 LEU A CA 1
ATOM 667 C C . LEU A 1 92 ? 38.845 -84.345 12.340 1.00 20.59 348 LEU A C 1
ATOM 668 O O . LEU A 1 92 ? 39.289 -83.238 12.799 1.00 21.27 348 LEU A O 1
ATOM 673 N N . HIS A 1 93 ? 38.836 -84.639 11.039 1.00 18.15 349 HIS A N 1
ATOM 674 C CA . HIS A 1 93 ? 39.494 -83.731 10.074 1.00 19.70 349 HIS A CA 1
ATOM 675 C C . HIS A 1 93 ? 38.597 -82.916 9.143 1.00 19.97 349 HIS A C 1
ATOM 676 O O . HIS A 1 93 ? 39.112 -81.944 8.532 1.00 20.41 349 HIS A O 1
ATOM 683 N N . ASN A 1 94 ? 37.326 -83.267 9.071 1.00 18.81 350 ASN A N 1
ATOM 684 C CA . ASN A 1 94 ? 36.341 -82.655 8.190 1.00 19.62 350 ASN A CA 1
ATOM 685 C C . ASN A 1 94 ? 36.710 -82.812 6.735 1.00 19.38 350 ASN A C 1
ATOM 686 O O . ASN A 1 94 ? 36.254 -82.043 5.867 1.00 19.85 350 ASN A O 1
ATOM 691 N N . ILE A 1 95 ? 37.541 -83.803 6.436 1.00 15.95 351 ILE A N 1
ATOM 692 C CA . ILE A 1 95 ? 37.851 -84.165 5.074 1.00 17.18 351 ILE A CA 1
ATOM 693 C C . ILE A 1 95 ? 37.822 -85.708 5.035 1.00 16.07 351 ILE A C 1
ATOM 694 O O . ILE A 1 95 ? 38.011 -86.351 6.067 1.00 15.98 351 ILE A O 1
ATOM 699 N N . ASN A 1 96 ? 37.591 -86.245 3.845 1.00 16.51 352 ASN A N 1
ATOM 700 C CA . ASN A 1 96 ? 37.501 -87.717 3.721 1.00 14.38 352 ASN A CA 1
ATOM 701 C C . ASN A 1 96 ? 38.880 -88.314 3.902 1.00 14.79 352 ASN A C 1
ATOM 702 O O . ASN A 1 96 ? 39.913 -87.756 3.555 1.00 15.19 352 ASN A O 1
ATOM 707 N N . ARG A 1 97 ? 38.906 -89.525 4.445 1.00 12.87 353 ARG A N 1
ATOM 708 C CA . ARG A 1 97 ? 40.171 -90.206 4.617 1.00 14.41 353 ARG A CA 1
ATOM 709 C C . ARG A 1 97 ? 40.721 -90.571 3.245 1.00 14.57 353 ARG A C 1
ATOM 710 O O . ARG A 1 97 ? 40.034 -91.141 2.401 1.00 15.26 353 ARG A O 1
ATOM 718 N N . PRO A 1 98 ? 41.965 -90.221 2.953 1.00 16.37 354 PRO A N 1
ATOM 719 C CA . PRO A 1 98 ? 42.517 -90.568 1.624 1.00 19.40 354 PRO A CA 1
ATOM 720 C C . PRO A 1 98 ? 42.768 -92.057 1.383 1.00 19.28 354 PRO A C 1
ATOM 721 O O . PRO A 1 98 ? 43.046 -92.813 2.307 1.00 18.50 354 PRO A O 1
ATOM 725 N N . LEU A 1 99 ? 42.746 -92.459 0.122 1.00 21.74 355 LEU A N 1
ATOM 726 C CA . LEU A 1 99 ? 42.956 -93.860 -0.211 1.00 21.64 355 LEU A CA 1
ATOM 727 C C . LEU A 1 99 ? 44.353 -94.286 0.173 1.00 23.73 355 LEU A C 1
ATOM 728 O O . LEU A 1 99 ? 44.584 -95.463 0.424 1.00 24.35 355 LEU A O 1
ATOM 733 N N . THR A 1 100 ? 45.265 -93.339 0.245 1.00 24.19 356 THR A N 1
ATOM 734 C CA . THR A 1 100 ? 46.637 -93.687 0.632 1.00 25.49 356 THR A CA 1
ATOM 735 C C . THR A 1 100 ? 46.721 -94.269 2.054 1.00 24.97 356 THR A C 1
ATOM 736 O O . THR A 1 100 ? 47.700 -94.934 2.414 1.00 27.06 356 THR A O 1
ATOM 740 N N . MET A 1 101 ? 45.704 -94.023 2.872 1.00 22.89 357 MET A N 1
ATOM 741 C CA . MET A 1 101 ? 45.677 -94.547 4.243 1.00 22.85 357 MET A CA 1
ATOM 742 C C . MET A 1 101 ? 45.074 -95.934 4.394 1.00 23.82 357 MET A C 1
ATOM 743 O O . MET A 1 101 ? 45.112 -96.520 5.475 1.00 22.81 357 MET A O 1
ATOM 748 N N . LYS A 1 102 ? 44.547 -96.464 3.300 1.00 24.43 358 LYS A N 1
ATOM 749 C CA . LYS A 1 102 ? 43.876 -97.745 3.358 1.00 26.43 358 LYS A CA 1
ATOM 750 C C . LYS A 1 102 ? 44.904 -98.860 3.587 1.00 28.27 358 LYS A C 1
ATOM 751 O O . LYS A 1 102 ? 45.905 -98.914 2.878 1.00 28.91 358 LYS A O 1
ATOM 757 N N . LYS A 1 103 ? 44.671 -99.694 4.595 1.00 30.38 359 LYS A N 1
ATOM 758 C CA . LYS A 1 103 ? 45.593 -100.785 4.954 1.00 34.44 359 LYS A CA 1
ATOM 759 C C . LYS A 1 103 ? 45.026 -102.178 4.689 1.00 35.78 359 LYS A C 1
ATOM 760 O O . LYS A 1 103 ? 43.833 -102.366 4.635 1.00 36.04 359 LYS A O 1
ATOM 766 N N . GLU A 1 104 ? 45.915 -103.152 4.582 1.00 38.30 360 GLU A N 1
ATOM 767 C CA . GLU A 1 104 ? 45.571 -104.539 4.328 1.00 41.18 360 GLU A CA 1
ATOM 768 C C . GLU A 1 104 ? 44.675 -105.195 5.396 1.00 41.15 360 GLU A C 1
ATOM 769 O O . GLU A 1 104 ? 43.695 -105.893 5.074 1.00 43.05 360 GLU A O 1
ATOM 775 N N . GLY A 1 105 ? 44.994 -105.000 6.667 1.00 40.00 361 GLY A N 1
ATOM 776 C CA . GLY A 1 105 ? 44.165 -105.637 7.676 1.00 38.78 361 GLY A CA 1
ATOM 777 C C . GLY A 1 105 ? 43.657 -104.696 8.745 1.00 37.27 361 GLY A C 1
ATOM 778 O O . GLY A 1 105 ? 43.813 -103.493 8.613 1.00 37.47 361 GLY A O 1
ATOM 779 N N . ILE A 1 106 ? 43.022 -105.258 9.774 1.00 35.34 362 ILE A N 1
ATOM 780 C CA . ILE A 1 106 ? 42.486 -104.511 10.914 1.00 33.92 362 ILE A CA 1
ATOM 781 C C . ILE A 1 106 ? 43.201 -105.035 12.164 1.00 33.48 362 ILE A C 1
ATOM 782 O O . ILE A 1 106 ? 43.304 -106.252 12.352 1.00 33.79 362 ILE A O 1
ATOM 787 N N . GLN A 1 107 ? 43.701 -104.126 12.990 1.00 31.33 363 GLN A N 1
ATOM 788 C CA . GLN A 1 107 ? 44.406 -104.498 14.218 1.00 31.58 363 GLN A CA 1
ATOM 789 C C . GLN A 1 107 ? 43.485 -104.774 15.406 1.00 30.10 363 GLN A C 1
ATOM 790 O O . GLN A 1 107 ? 42.321 -104.407 15.390 1.00 29.05 363 GLN A O 1
ATOM 796 N N . THR A 1 108 ? 43.985 -105.497 16.403 1.00 29.29 364 THR A N 1
ATOM 797 C CA . THR A 1 108 ? 43.206 -105.694 17.613 1.00 28.48 364 THR A CA 1
ATOM 798 C C . THR A 1 108 ? 43.981 -105.007 18.719 1.00 28.35 364 THR A C 1
ATOM 799 O O . THR A 1 108 ? 45.169 -104.749 18.560 1.00 28.92 364 THR A O 1
ATOM 803 N N . ARG A 1 109 ? 43.300 -104.688 19.819 1.00 27.39 365 ARG A N 1
ATOM 804 C CA . ARG A 1 109 ? 43.907 -103.994 20.941 1.00 28.49 365 ARG A CA 1
ATOM 805 C C . ARG A 1 109 ? 43.506 -104.568 22.298 1.00 31.44 365 ARG A C 1
ATOM 806 O O . ARG A 1 109 ? 42.339 -104.975 22.474 1.00 31.22 365 ARG A O 1
ATOM 814 N N . ASN A 1 110 ? 44.467 -104.523 23.225 1.00 34.35 366 ASN A N 1
ATOM 815 C CA . ASN A 1 110 ? 44.325 -104.929 24.639 1.00 37.83 366 ASN A CA 1
ATOM 816 C C . ASN A 1 110 ? 43.188 -105.853 24.915 1.00 39.05 366 ASN A C 1
ATOM 817 O O . ASN A 1 110 ? 42.948 -106.189 26.080 1.00 41.90 366 ASN A O 1
#

Secondary structure (DSSP, 8-state):
---TTT--S--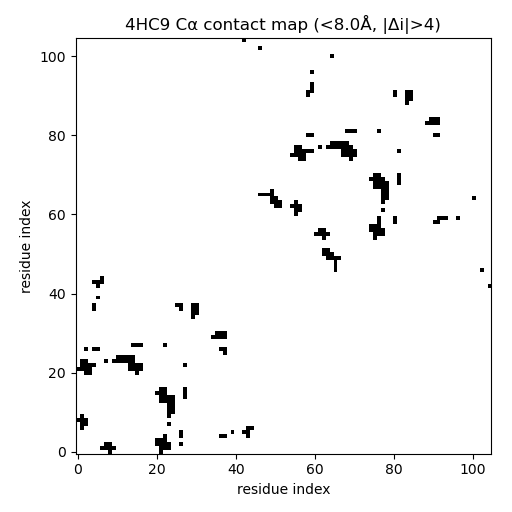SS-EE-TTS-EE-HHHHHHHHHHSSPPPPSSPPP-------TT---TTT--S--SS-EE-TTS-EE-HHHHHHHHHHSSPPPGGG--SS-----

Foldseek 3Di:
DAAPQARHPDAPDWDADPPPGIHHPVQVVVCVVPVDGDDDPDHRDDQPDFADPPAAAPQQRHRGESDWDADPVGHTHHPVQVVVCVVPVDGDDNVPDDDDDDDDD

Organism: Homo sapiens (NCBI:txid9606)

Sequence (105 aa):
RECVNCGATSTPLWRRDGTGHYLCNACGLYHKMNGQNRPLIKPKRRLSAARRAGTSCANCQTTTTTLWRRNANGDPVCNACGLYYKLHNINRPLTMKKEGIQTRN

GO terms:
  GO:0005515 protein binding (F, IPI)
  GO:0001228 DNA-binding transcription activator activity, RNA polymerase II-specific (F, IDA)
  GO:0045944 positive regulation of transcription by RNA polymerase II (P, IDA)
  GO:1990837 sequence-specific double-stranded DNA binding (F, IDA)
  GO:0005634 nucleus (C, IDA)
  GO:0030217 T cell differentiation (P, IDA)
  GO:0003677 DNA binding (F, TAS)
  GO:0003700 DNA-binding transcription factor activity (F, TAS)
  GO:0009653 anatomical structure morphogenesis (P, TAS)
  GO:0006952 defense response (P, TAS)
  GO:0005654 nucleoplasm (C, TAS)
  GO:0070888 E-box binding (F, IDA)
  GO:0000785 chromatin (C, IDA)
  GO:1902895 positive regulation of miRNA transcription (P, IDA)
  GO:0045944 positive regulation of transcription by RNA polymerase II (P, IMP)
  GO:0010719 negative regulation of epithelial to mesenchymal transition (P, IMP)
  GO:0061629 RNA polymerase II-specific DNA-binding transcription factor binding (F, IPI)
  GO:0005654 nucleoplasm (C, IDA)
  GO:0000981 DNA-binding transcription factor activity, RNA polymerase II-specific (F, IDA)
  GO:0035457 cellular response to interferon-alpha (P, IEP)

CATH classification: 3.30.50.10 (+1 more: 3.30.50.10)

Nearest PDB structures (foldseek):
  4hc9-assembly2_A-2  TM=1.010E+00  e=1.808E-20  Homo sapiens
  3vek-assembly2_F  TM=5.859E-01  e=2.269E-15  Mus musculus
  4hc7-assembly2_B  TM=5.462E-01  e=6.200E-16  Homo sapiens
  3dfx-assembly1_B  TM=1.017E+00  e=3.348E-09  Mus musculus
  3dfx-assembly1_A  TM=1.001E+00  e=2.058E-08  Mus musculus

Radius of gyration: 18.6 Å; Cα contacts (8 Å, |Δi|>4): 143; chains: 1; bounding box: 24×37×46 Å

B-factor: mean 31.97, std 15.61, range [9.73, 128.41]

InterPro domains:
  IPR000679 Zinc finger, GATA-type [PF00320] (263-296)
  IPR000679 Zinc finger, GATA-type [PF00320] (317-349)
  IPR000679 Zinc finger, GATA-type [PR00619] (259-276)
  IPR000679 Zinc finger, GATA-type [PR00619] (277-294)
  IPR000679 Zinc finger, GATA-type [PS00344] (263-287)
  IPR000679 Zinc finger, GATA-type [PS00344] (317-341)
  IPR000679 Zinc finger, GATA-type [PS50114] (257-311)
  IPR000679 Zinc finger, GATA-type [PS50114] (311-364)
  IPR000679 Zinc finger, GATA-type [SM00401] (257-307)
  IPR000679 Zinc finger, GATA-type [SM00401] (311-361)
  IPR000679 Zinc finger, GATA-type [cd00202] (262-312)
  IPR000679 Zinc finger, GATA-type [cd00202] (316-366)
  IPR013088 Zinc finger, NHR/GATA-type [G3DSA:3.30.50.10] (256-306)
  IPR013088 Zinc finger, NHR/GATA-type [G3DSA:3.30.50.10] (307-370)
  IPR016374 Transcription factor, GATA-2/3 [PIRSF003027] (1-443)
  IPR039355 Transcription factor GATA [PTHR10071] (45-442)

Solvent-accessible surface area: 8410 Å² total; per-residue (Å²): 167,93,0,58,25,35,21,35,103,90,33,134,98,66,87,182,46,86,104,77,78,76,16,7,32,42,2,9,70,74,81,169,131,76,53,124,97,74,94,58,176,154,110,50,217,143,111,92,93,25,163,102,103,92,22,52,1,50,43,3,109,30,63,38,6,81,94,38,81,149,50,111,125,40,49,31,6,6,35,41,4,14,84,40,93,144,137,89,106,103,92,36,55,121,129,78,89,160,188,46,79,144,109,211,169